Protein AF-A0A8J8B2J4-F1 (afdb_monomer_lite)

pLDDT: mean 77.75, std 21.3, range [39.25, 97.31]

Foldseek 3Di:
DADPVLLVVLCVQQVADSVLSVVLCVVVVNPSVNSNVVCVVVVNRDPDPPDDPPPPPVVVVVVVPPD

Secondary structure (DSSP, 8-state):
---HHHHHHHHHHHT--HHHHHHHHHHTTT-HHHHHHHHHHTT-SPP-TT--S-SS-TTHHHHHT--

InterPro domains:
  IPR009060 UBA-like superfamily [SSF46934] (3-45)

Organism: NCBI:txid2818044

Radius of gyration: 13.01 Å; chains: 1; bounding box: 27×37×22 Å

Structure (mmCIF, N/CA/C/O backbone):
data_AF-A0A8J8B2J4-F1
#
_entry.id   AF-A0A8J8B2J4-F1
#
loop_
_atom_site.group_PDB
_atom_site.id
_atom_site.type_symbol
_atom_site.label_atom_id
_atom_site.label_alt_id
_atom_site.label_comp_id
_atom_site.label_asym_id
_atom_site.label_entity_id
_atom_site.label_seq_id
_atom_site.pdbx_PDB_ins_code
_atom_site.Cartn_x
_atom_site.Cartn_y
_atom_site.Cartn_z
_atom_site.occupancy
_atom_site.B_iso_or_equiv
_atom_site.auth_seq_id
_atom_site.auth_comp_id
_atom_site.auth_asym_id
_atom_site.auth_atom_id
_atom_site.pdbx_PDB_model_n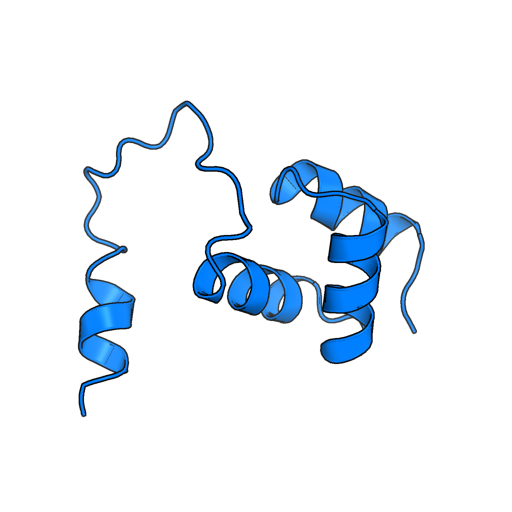um
ATOM 1 N N . MET A 1 1 ? -7.354 1.418 10.879 1.00 86.69 1 MET A N 1
ATOM 2 C CA . MET A 1 1 ? -7.489 2.830 10.430 1.00 86.69 1 MET A CA 1
ATOM 3 C C . MET A 1 1 ? -6.277 3.146 9.583 1.00 86.69 1 MET A C 1
ATOM 5 O O . MET A 1 1 ? -5.176 3.025 10.096 1.00 86.69 1 MET A O 1
ATOM 9 N N . VAL A 1 2 ? -6.474 3.510 8.318 1.00 94.19 2 VAL A N 1
ATOM 10 C CA . VAL A 1 2 ? -5.372 3.847 7.407 1.00 94.19 2 VAL A CA 1
ATOM 11 C C . VAL A 1 2 ? -4.910 5.281 7.663 1.00 94.19 2 VAL A C 1
ATOM 13 O O . VAL A 1 2 ? -5.738 6.194 7.687 1.00 94.19 2 VAL A O 1
ATOM 16 N N . THR A 1 3 ? -3.607 5.487 7.847 1.00 96.88 3 THR A N 1
ATOM 17 C CA . THR A 1 3 ? -3.005 6.821 8.004 1.00 96.88 3 THR A CA 1
ATOM 18 C C . THR A 1 3 ? -2.264 7.259 6.743 1.00 96.88 3 THR A C 1
ATOM 20 O O . THR A 1 3 ? -1.792 6.427 5.969 1.00 96.88 3 THR A O 1
ATOM 23 N N . ASN A 1 4 ? -2.119 8.573 6.545 1.00 96.31 4 ASN A N 1
ATOM 24 C CA . ASN A 1 4 ? -1.342 9.109 5.422 1.00 96.31 4 ASN A CA 1
ATOM 25 C C . ASN A 1 4 ? 0.109 8.611 5.440 1.00 96.31 4 ASN A C 1
ATOM 27 O O . ASN A 1 4 ? 0.608 8.222 4.391 1.00 96.31 4 ASN A O 1
ATOM 31 N N . ASP A 1 5 ? 0.737 8.505 6.615 1.00 96.38 5 ASP A N 1
ATOM 32 C CA . ASP A 1 5 ? 2.077 7.924 6.760 1.00 96.38 5 ASP A CA 1
ATOM 33 C C . ASP A 1 5 ? 2.176 6.490 6.221 1.00 96.38 5 ASP A C 1
ATOM 35 O O . ASP A 1 5 ? 3.191 6.113 5.638 1.00 96.38 5 ASP A O 1
ATOM 39 N N . GLN A 1 6 ? 1.143 5.663 6.422 1.00 95.75 6 GLN A N 1
ATOM 40 C CA . GLN A 1 6 ? 1.124 4.302 5.878 1.00 95.75 6 GLN A CA 1
ATOM 41 C C . GLN A 1 6 ? 1.022 4.326 4.353 1.00 95.75 6 GLN A C 1
ATOM 43 O O . GLN A 1 6 ? 1.734 3.576 3.685 1.00 95.75 6 GLN A O 1
ATOM 48 N N . VAL A 1 7 ? 0.175 5.204 3.807 1.00 97.31 7 VAL A N 1
ATOM 49 C CA . VAL A 1 7 ? 0.001 5.354 2.357 1.00 97.31 7 VAL A CA 1
ATOM 50 C C . VAL A 1 7 ? 1.295 5.831 1.702 1.00 97.31 7 VAL A C 1
ATOM 52 O O . VAL A 1 7 ? 1.724 5.239 0.714 1.00 97.31 7 VAL A O 1
ATOM 55 N N . GLU A 1 8 ? 1.951 6.846 2.264 1.00 96.38 8 GLU A N 1
ATOM 56 C CA . GLU A 1 8 ? 3.208 7.392 1.738 1.00 96.38 8 GLU A CA 1
ATOM 57 C C . GLU A 1 8 ? 4.344 6.368 1.784 1.00 96.38 8 GLU A C 1
ATOM 59 O O . GLU A 1 8 ? 5.035 6.184 0.781 1.00 96.38 8 GLU A O 1
ATOM 64 N N . LYS A 1 9 ? 4.489 5.632 2.896 1.00 93.75 9 LYS A N 1
ATOM 65 C CA . LYS A 1 9 ? 5.464 4.533 2.992 1.00 93.75 9 LYS A CA 1
ATOM 66 C C . LYS A 1 9 ? 5.228 3.492 1.906 1.00 93.75 9 LYS A C 1
ATOM 68 O O . LYS A 1 9 ? 6.169 3.103 1.221 1.00 93.75 9 LYS A O 1
ATOM 73 N N . LEU A 1 10 ? 3.983 3.050 1.731 1.00 93.56 10 LEU A N 1
ATOM 74 C CA . LEU A 1 10 ? 3.664 2.044 0.723 1.00 93.56 10 LEU A CA 1
ATOM 75 C C . LEU A 1 10 ? 3.905 2.569 -0.702 1.00 93.56 10 LEU A C 1
ATOM 77 O O . LEU A 1 10 ? 4.425 1.825 -1.528 1.00 93.56 10 LEU A O 1
ATOM 81 N N . CYS A 1 11 ? 3.613 3.844 -0.982 1.00 94.00 11 CYS A N 1
ATOM 82 C CA . CYS A 1 11 ? 3.934 4.474 -2.269 1.00 94.00 11 CYS A CA 1
ATOM 83 C C . CYS A 1 11 ? 5.433 4.459 -2.566 1.00 94.00 11 CYS A C 1
ATOM 85 O O . CYS A 1 11 ? 5.821 4.117 -3.682 1.00 94.00 11 CYS A O 1
ATOM 87 N N . ASP A 1 12 ? 6.265 4.814 -1.584 1.00 91.69 12 ASP A N 1
ATOM 88 C CA . ASP A 1 12 ? 7.719 4.875 -1.751 1.00 91.69 12 ASP A CA 1
ATOM 89 C C . ASP A 1 12 ? 8.316 3.479 -1.997 1.00 91.69 12 ASP A C 1
ATOM 91 O O . ASP A 1 12 ? 9.062 3.270 -2.959 1.00 91.69 12 ASP A O 1
ATOM 95 N N . TYR A 1 13 ? 7.900 2.488 -1.198 1.00 87.94 13 TYR A N 1
ATOM 96 C CA . TYR A 1 13 ? 8.365 1.104 -1.337 1.00 87.94 13 TYR A CA 1
ATOM 97 C C . TYR A 1 13 ? 7.881 0.435 -2.627 1.00 87.94 13 TYR A C 1
ATOM 99 O O . TYR A 1 13 ? 8.676 -0.187 -3.333 1.00 87.94 13 TYR A O 1
ATOM 107 N N . ALA A 1 14 ? 6.589 0.552 -2.944 1.00 88.25 14 ALA A N 1
ATOM 108 C CA . ALA A 1 14 ? 5.983 -0.147 -4.076 1.00 88.25 14 ALA A CA 1
ATOM 109 C C . ALA A 1 14 ? 6.087 0.624 -5.405 1.00 88.25 14 ALA A C 1
ATOM 111 O O . ALA A 1 14 ? 5.834 0.052 -6.469 1.00 88.25 14 ALA A O 1
ATOM 112 N N . ARG A 1 15 ? 6.472 1.910 -5.357 1.00 90.56 15 ARG A N 1
ATOM 113 C CA . ARG A 1 15 ? 6.488 2.850 -6.494 1.00 90.56 15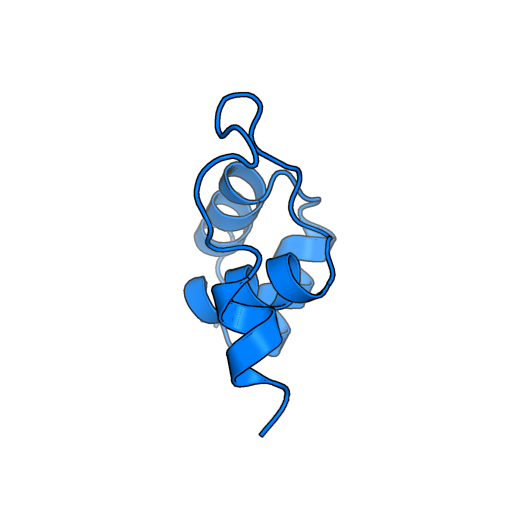 ARG A CA 1
ATOM 114 C C . ARG A 1 15 ? 5.148 2.914 -7.227 1.00 90.56 15 ARG A C 1
ATOM 116 O O . ARG A 1 15 ? 5.096 2.863 -8.456 1.00 90.56 15 ARG A O 1
ATOM 123 N N . ILE A 1 16 ? 4.075 3.025 -6.454 1.00 90.62 16 ILE A N 1
ATOM 124 C CA . ILE A 1 16 ? 2.692 3.101 -6.937 1.00 90.62 16 ILE A CA 1
ATOM 125 C C . ILE A 1 16 ? 2.070 4.463 -6.634 1.00 90.62 16 ILE A C 1
ATOM 127 O O . ILE A 1 16 ? 2.642 5.282 -5.915 1.00 90.62 16 ILE A O 1
ATOM 131 N N . SER A 1 17 ? 0.885 4.708 -7.193 1.00 95.25 17 SER A N 1
ATOM 132 C CA . SER A 1 17 ? 0.128 5.922 -6.906 1.00 95.25 17 SER A CA 1
ATOM 133 C C . SER A 1 17 ? -0.416 5.926 -5.471 1.00 95.25 17 SER A C 1
ATOM 135 O O . SER A 1 17 ? -0.696 4.874 -4.892 1.00 95.25 17 SER A O 1
ATOM 137 N N . TYR A 1 18 ? -0.632 7.125 -4.923 1.00 95.56 18 TYR A N 1
ATOM 138 C CA . TYR A 1 18 ? -1.279 7.313 -3.620 1.00 95.56 18 TYR A CA 1
ATOM 139 C C . TYR A 1 18 ? -2.645 6.617 -3.544 1.00 95.56 18 TYR A C 1
ATOM 141 O O . TYR A 1 18 ? -2.957 5.969 -2.548 1.00 95.56 18 TYR A O 1
ATOM 149 N N . GLU A 1 19 ? -3.437 6.692 -4.615 1.00 96.38 19 GLU A N 1
ATOM 150 C CA . GLU A 1 19 ? -4.753 6.051 -4.685 1.00 96.38 19 GLU A CA 1
ATOM 151 C C . GLU A 1 19 ? -4.653 4.519 -4.676 1.00 96.38 19 GLU A C 1
ATOM 153 O O . GLU A 1 19 ? -5.405 3.863 -3.952 1.00 96.38 19 GLU A O 1
ATOM 158 N N . ASP A 1 20 ? -3.692 3.935 -5.404 1.00 94.25 20 ASP A N 1
ATOM 159 C CA . ASP A 1 20 ? -3.448 2.487 -5.367 1.00 94.25 20 ASP A CA 1
ATOM 160 C C . ASP A 1 20 ? -3.005 2.032 -3.969 1.00 94.25 20 ASP A C 1
ATOM 162 O O . ASP A 1 20 ? -3.536 1.051 -3.444 1.00 94.25 20 ASP A O 1
ATOM 166 N N . ALA A 1 21 ? -2.080 2.762 -3.338 1.00 96.00 21 ALA A N 1
ATOM 167 C CA . ALA A 1 21 ? -1.599 2.455 -1.992 1.00 96.00 21 ALA A CA 1
ATOM 168 C C . ALA A 1 21 ? -2.718 2.567 -0.948 1.00 96.00 21 ALA A C 1
ATOM 170 O O . ALA A 1 21 ? -2.898 1.675 -0.118 1.00 96.00 21 ALA A O 1
ATOM 171 N N . LYS A 1 22 ? -3.521 3.633 -1.013 1.00 97.06 22 LYS A N 1
ATOM 172 C CA . LYS A 1 22 ? -4.663 3.842 -0.118 1.00 97.06 22 LYS A CA 1
ATOM 173 C C . LYS A 1 22 ? -5.734 2.779 -0.318 1.00 97.06 22 LYS A C 1
ATOM 175 O O . LYS A 1 22 ? -6.311 2.304 0.658 1.00 97.06 22 LYS A O 1
ATOM 180 N N . SER A 1 23 ? -5.998 2.378 -1.561 1.00 96.62 23 SER A N 1
ATOM 181 C CA . SER A 1 23 ? -6.930 1.287 -1.846 1.00 96.62 23 SER A CA 1
ATOM 182 C C . SER A 1 23 ? -6.436 -0.043 -1.282 1.00 96.62 23 SER A C 1
ATOM 184 O O . SER A 1 23 ? -7.248 -0.762 -0.705 1.00 96.62 23 SER A O 1
ATOM 186 N N . ALA A 1 24 ? -5.147 -0.361 -1.426 1.00 95.69 24 ALA A N 1
ATOM 187 C CA . ALA A 1 24 ? -4.565 -1.590 -0.888 1.00 95.69 24 ALA A CA 1
ATOM 188 C C . ALA A 1 24 ? -4.642 -1.613 0.646 1.00 95.69 24 ALA A C 1
ATOM 190 O O . ALA A 1 24 ? -5.195 -2.545 1.217 1.00 95.69 24 ALA A O 1
ATOM 191 N N . LEU A 1 25 ? -4.230 -0.528 1.306 1.00 97.31 25 LEU A N 1
ATOM 192 C CA . LEU A 1 25 ? -4.297 -0.417 2.767 1.00 97.31 25 LEU A CA 1
ATOM 193 C C . LEU A 1 25 ? -5.730 -0.448 3.306 1.00 97.31 25 LEU A C 1
ATOM 195 O O . LEU A 1 25 ? -5.958 -0.960 4.394 1.00 97.31 25 LEU A O 1
ATOM 199 N N . ASN A 1 26 ? -6.712 0.079 2.572 1.00 97.25 26 ASN A N 1
ATOM 200 C CA . ASN A 1 26 ? -8.113 -0.034 2.986 1.00 97.25 26 ASN A CA 1
ATOM 201 C C . ASN A 1 26 ? -8.629 -1.476 2.905 1.00 97.25 26 ASN A C 1
ATOM 203 O O . ASN A 1 26 ? -9.446 -1.861 3.736 1.00 97.25 26 ASN A O 1
ATOM 207 N N . LYS A 1 27 ? -8.167 -2.270 1.930 1.00 96.31 27 LYS A N 1
ATOM 208 C CA . LYS A 1 27 ? -8.545 -3.688 1.804 1.00 96.31 27 LYS A CA 1
ATOM 209 C C . LYS A 1 27 ? -7.958 -4.542 2.920 1.00 96.31 27 LYS A C 1
ATOM 211 O O . LYS A 1 27 ? -8.613 -5.476 3.360 1.00 96.31 27 LYS A O 1
ATOM 216 N N . THR A 1 28 ? -6.764 -4.189 3.384 1.00 96.06 28 THR A N 1
ATOM 217 C CA . THR A 1 28 ? -6.039 -4.911 4.437 1.00 96.06 28 THR A CA 1
ATOM 218 C C . THR A 1 28 ? -6.191 -4.267 5.813 1.00 96.06 28 THR A C 1
ATOM 220 O O . T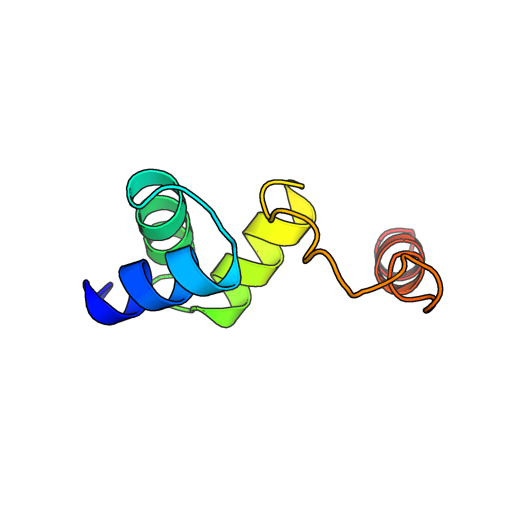HR A 1 28 ? -5.408 -4.521 6.723 1.00 96.06 28 THR A O 1
ATOM 223 N N . GLU A 1 29 ? -7.176 -3.377 5.967 1.00 95.69 29 GLU A N 1
ATOM 224 C CA . GLU A 1 29 ? -7.498 -2.683 7.222 1.00 95.69 29 GLU A CA 1
ATOM 225 C C . GLU A 1 29 ? -6.330 -1.877 7.840 1.00 95.69 29 GLU A C 1
ATOM 227 O O . GLU A 1 29 ? -6.364 -1.471 9.009 1.00 95.69 29 GLU A O 1
ATOM 232 N N . GLY A 1 30 ? -5.329 -1.543 7.022 1.00 93.38 30 GLY A N 1
ATOM 233 C CA . GLY A 1 30 ? -4.109 -0.832 7.391 1.00 93.38 30 GLY A CA 1
ATOM 234 C C . GLY A 1 30 ? -2.885 -1.731 7.574 1.00 93.38 30 GLY A C 1
ATOM 235 O O . GLY A 1 30 ? -1.843 -1.217 7.985 1.00 93.38 30 GLY A O 1
ATOM 236 N N . ASP A 1 31 ? -2.971 -3.029 7.276 1.00 94.56 31 ASP A N 1
ATOM 237 C CA . ASP A 1 31 ? -1.803 -3.908 7.255 1.00 94.56 31 ASP A CA 1
ATOM 238 C C . ASP A 1 31 ? -0.947 -3.619 6.013 1.00 94.56 31 ASP A C 1
ATOM 240 O O . ASP A 1 31 ? -1.326 -3.896 4.873 1.00 94.56 31 ASP A O 1
ATOM 244 N N . VAL A 1 32 ? 0.214 -3.009 6.247 1.00 91.62 32 VAL A N 1
ATOM 245 C CA . VAL A 1 32 ? 1.150 -2.591 5.196 1.00 91.62 32 VAL A CA 1
ATOM 246 C C . VAL A 1 32 ? 1.816 -3.792 4.526 1.00 91.62 32 VAL A C 1
ATOM 248 O O . VAL A 1 32 ? 2.120 -3.719 3.336 1.00 91.62 32 VAL A O 1
ATOM 251 N N . ILE A 1 33 ? 2.053 -4.879 5.268 1.00 92.12 33 ILE A N 1
ATOM 252 C CA . ILE A 1 33 ? 2.714 -6.074 4.734 1.00 92.12 33 ILE A CA 1
ATOM 253 C C . ILE A 1 33 ? 1.740 -6.830 3.843 1.00 92.12 33 ILE A C 1
ATOM 255 O O . ILE A 1 33 ? 2.081 -7.120 2.699 1.00 92.12 33 ILE A O 1
ATOM 259 N N . GLU A 1 34 ? 0.517 -7.057 4.322 1.00 93.69 34 GLU A N 1
ATOM 260 C CA . GLU A 1 34 ? -0.523 -7.709 3.522 1.00 93.69 34 GLU A CA 1
ATOM 261 C C . GLU A 1 34 ? -0.841 -6.886 2.263 1.00 93.69 34 GLU A C 1
ATOM 263 O O . GLU A 1 34 ? -0.917 -7.428 1.163 1.00 93.69 34 GLU A O 1
ATOM 268 N N . ALA A 1 35 ? -0.916 -5.552 2.383 1.00 94.81 35 ALA A N 1
ATOM 269 C CA . ALA A 1 35 ? -1.154 -4.676 1.234 1.00 94.81 35 ALA A CA 1
ATOM 270 C C . ALA A 1 35 ? -0.031 -4.780 0.193 1.00 94.81 35 ALA A C 1
ATOM 272 O O . ALA A 1 35 ? -0.294 -4.742 -1.010 1.00 94.81 35 ALA A O 1
ATOM 273 N N . LEU A 1 36 ? 1.222 -4.895 0.643 1.00 90.06 36 LEU A N 1
ATOM 274 C CA . LEU A 1 36 ? 2.367 -5.063 -0.245 1.00 90.06 36 LEU A CA 1
ATOM 275 C C . LEU A 1 36 ? 2.332 -6.427 -0.947 1.00 90.06 36 LEU A C 1
ATOM 277 O O . LEU A 1 36 ? 2.554 -6.469 -2.154 1.00 90.06 36 LEU A O 1
ATOM 281 N N . ILE A 1 37 ? 2.001 -7.505 -0.228 1.00 88.81 37 ILE A N 1
ATOM 282 C CA . ILE A 1 37 ? 1.853 -8.853 -0.800 1.00 88.81 37 ILE A CA 1
ATOM 283 C C . ILE A 1 37 ? 0.766 -8.856 -1.882 1.00 88.81 37 ILE A C 1
ATOM 285 O O . ILE A 1 37 ? 1.023 -9.312 -2.997 1.00 88.81 37 ILE A O 1
ATOM 289 N N . ASP A 1 38 ? -0.404 -8.276 -1.604 1.00 90.19 38 ASP A N 1
ATOM 290 C CA . ASP A 1 38 ? -1.493 -8.129 -2.579 1.00 90.19 38 ASP A CA 1
ATOM 291 C C . ASP A 1 38 ? -1.031 -7.383 -3.842 1.00 90.19 38 ASP A C 1
ATOM 293 O O . ASP A 1 38 ? -1.322 -7.778 -4.974 1.00 90.19 38 ASP A O 1
ATOM 297 N N . LEU A 1 39 ? -0.281 -6.291 -3.671 1.00 89.81 39 LEU A N 1
ATOM 298 C CA . LEU A 1 39 ? 0.240 -5.499 -4.786 1.00 89.81 39 LEU A CA 1
ATOM 299 C C . LEU A 1 39 ? 1.299 -6.258 -5.601 1.00 89.81 39 LEU A C 1
ATOM 301 O O . LEU A 1 39 ? 1.338 -6.109 -6.829 1.00 89.81 39 LEU A O 1
ATOM 305 N N . GLU A 1 40 ? 2.147 -7.058 -4.950 1.00 86.00 40 GLU A N 1
ATOM 306 C CA . GLU A 1 40 ? 3.127 -7.926 -5.613 1.00 86.00 40 GLU A CA 1
ATOM 307 C C . GLU A 1 40 ? 2.427 -9.026 -6.419 1.00 86.00 40 GLU A C 1
ATOM 309 O O . GLU A 1 40 ? 2.769 -9.242 -7.584 1.00 86.00 40 GLU A O 1
ATOM 314 N N . GLN A 1 41 ? 1.400 -9.661 -5.846 1.00 84.94 41 GLN A N 1
ATOM 315 C CA . GLN A 1 41 ? 0.593 -10.681 -6.525 1.00 84.94 41 GLN A CA 1
ATOM 316 C C . GLN A 1 41 ? -0.137 -10.123 -7.752 1.00 84.94 41 GLN A C 1
ATOM 318 O O . GLN A 1 41 ? -0.232 -10.792 -8.780 1.00 84.94 41 GLN A O 1
ATOM 323 N N . LEU A 1 42 ? -0.606 -8.874 -7.678 1.00 82.94 42 LEU A N 1
ATOM 324 C CA . LEU A 1 42 ? -1.244 -8.179 -8.798 1.00 82.94 42 LEU A CA 1
ATOM 325 C C . LEU A 1 42 ? -0.248 -7.665 -9.853 1.00 82.94 42 LEU A C 1
ATOM 327 O O . LEU A 1 42 ? -0.674 -7.086 -10.854 1.00 82.94 42 LEU A O 1
ATOM 331 N N . GLY A 1 43 ? 1.064 -7.822 -9.636 1.00 81.75 43 GLY A N 1
ATOM 332 C CA . GLY A 1 43 ? 2.102 -7.291 -10.525 1.00 81.75 43 GLY A CA 1
ATOM 333 C C . GLY A 1 43 ? 2.130 -5.760 -10.586 1.00 81.75 43 GLY A C 1
ATOM 334 O O . GLY A 1 43 ? 2.633 -5.188 -11.553 1.00 81.75 43 GLY A O 1
ATOM 335 N N . LYS A 1 44 ? 1.560 -5.087 -9.576 1.00 75.81 44 LYS A N 1
ATOM 336 C CA . LYS A 1 44 ? 1.468 -3.622 -9.5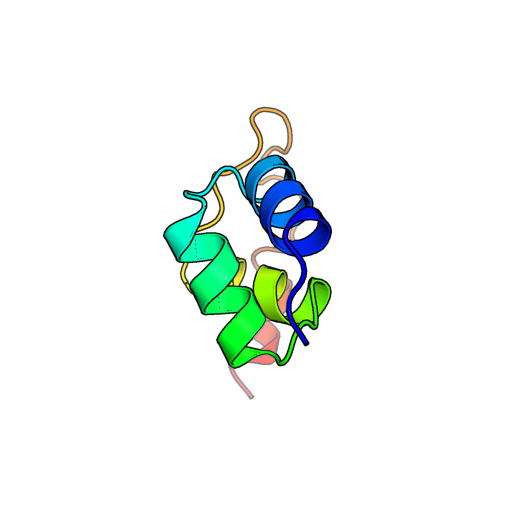01 1.00 75.81 44 LYS A CA 1
ATOM 337 C C . LYS A 1 44 ? 2.711 -2.971 -8.895 1.00 75.81 44 LYS A C 1
ATOM 339 O O . LYS A 1 44 ? 2.897 -1.770 -9.068 1.00 75.81 44 LYS A O 1
ATOM 344 N N . VAL A 1 45 ? 3.555 -3.734 -8.202 1.00 75.81 45 VAL A N 1
ATOM 345 C CA . VAL A 1 45 ? 4.822 -3.240 -7.643 1.00 75.81 45 VAL A CA 1
ATOM 346 C C . VAL A 1 45 ? 5.875 -3.155 -8.742 1.00 75.81 45 VAL A C 1
ATOM 348 O O . VAL A 1 45 ? 6.173 -4.147 -9.411 1.00 75.81 45 VAL A O 1
ATOM 351 N N . ALA A 1 46 ? 6.468 -1.974 -8.933 1.00 69.00 46 ALA A N 1
ATOM 352 C CA . ALA A 1 46 ? 7.523 -1.821 -9.927 1.00 69.00 46 ALA A CA 1
ATOM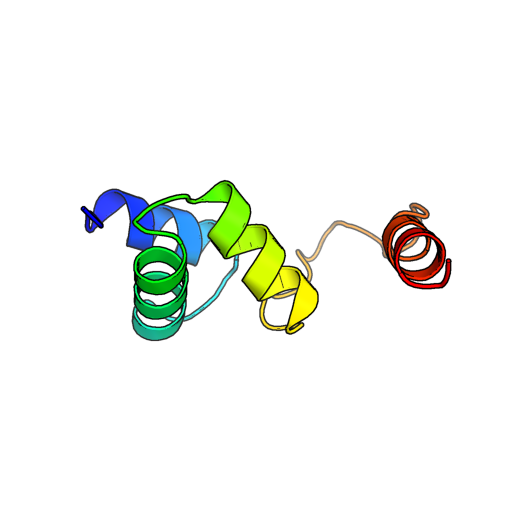 353 C C . ALA A 1 46 ? 8.775 -2.612 -9.497 1.00 69.00 46 ALA A C 1
ATOM 355 O O . ALA A 1 46 ? 9.226 -2.468 -8.357 1.00 69.00 46 ALA A O 1
ATOM 356 N N . PRO A 1 47 ? 9.408 -3.391 -10.395 1.00 58.12 47 PRO A N 1
ATOM 357 C CA . PRO A 1 47 ? 10.647 -4.075 -10.065 1.00 58.12 47 PRO A CA 1
ATOM 358 C C . PRO A 1 47 ? 11.719 -3.036 -9.718 1.00 58.12 47 PRO A C 1
ATOM 360 O O . PRO A 1 47 ? 12.072 -2.169 -10.526 1.00 58.12 47 PRO A O 1
ATOM 363 N N . MET A 1 48 ? 12.240 -3.107 -8.495 1.00 53.28 48 MET A N 1
ATOM 364 C CA . MET A 1 48 ? 13.304 -2.224 -8.036 1.00 53.28 48 MET A CA 1
ATOM 365 C C . MET A 1 48 ? 14.537 -2.431 -8.933 1.00 53.28 48 MET A C 1
ATOM 367 O O . MET A 1 48 ? 15.134 -3.510 -8.928 1.00 53.28 48 MET A O 1
ATOM 371 N N . ARG A 1 49 ? 14.916 -1.411 -9.725 1.00 45.69 49 ARG A N 1
ATOM 372 C CA . ARG A 1 49 ? 16.158 -1.400 -10.526 1.00 45.69 49 ARG A CA 1
ATOM 373 C C . ARG A 1 49 ? 17.341 -1.672 -9.588 1.00 45.69 49 ARG A C 1
ATOM 375 O O . ARG A 1 49 ? 17.779 -0.770 -8.886 1.00 45.69 49 ARG A O 1
ATOM 382 N N . GLY A 1 50 ? 17.809 -2.919 -9.549 1.00 44.56 50 GLY A N 1
ATOM 383 C CA . GLY A 1 50 ? 18.886 -3.373 -8.665 1.00 44.56 50 GLY A CA 1
ATOM 384 C C . GLY A 1 50 ? 18.687 -4.773 -8.080 1.00 44.56 50 GLY A C 1
ATOM 385 O O . GLY A 1 50 ? 19.672 -5.412 -7.724 1.00 44.56 50 GLY A O 1
ATOM 386 N N . ARG A 1 51 ? 17.457 -5.303 -8.039 1.00 43.06 51 ARG A N 1
ATOM 387 C CA . ARG A 1 51 ? 17.235 -6.731 -7.774 1.00 43.06 51 ARG A CA 1
ATOM 388 C C . ARG A 1 51 ? 17.122 -7.447 -9.117 1.00 43.06 51 ARG A C 1
ATOM 390 O O . ARG A 1 51 ? 16.081 -7.410 -9.765 1.00 43.06 51 ARG A O 1
ATOM 397 N N . SER A 1 52 ? 18.212 -8.067 -9.560 1.00 42.00 52 SER A N 1
ATOM 398 C CA . SER A 1 52 ? 18.168 -9.051 -10.642 1.00 42.00 52 SER A CA 1
ATOM 399 C C . SER A 1 52 ? 17.040 -10.058 -10.353 1.00 42.00 52 SER A C 1
ATOM 401 O O . SER A 1 52 ? 16.948 -10.511 -9.210 1.00 42.00 52 SER A O 1
ATOM 403 N N . PRO A 1 53 ? 16.249 -10.521 -11.341 1.00 46.25 53 PRO A N 1
ATOM 404 C CA . PRO A 1 53 ? 15.362 -11.681 -11.176 1.00 46.25 53 PRO A CA 1
ATOM 405 C C . PRO A 1 53 ? 16.141 -13.007 -11.000 1.00 46.25 53 PRO A C 1
ATOM 407 O O . PRO A 1 53 ? 15.631 -14.090 -11.266 1.00 46.25 53 PRO A O 1
ATOM 410 N N . GLN A 1 54 ? 17.404 -12.934 -10.577 1.00 46.47 54 GLN A N 1
ATOM 411 C CA . GLN A 1 54 ? 18.333 -14.042 -10.386 1.00 46.47 54 GLN A CA 1
ATOM 412 C C . GLN A 1 54 ? 18.540 -14.219 -8.891 1.00 46.47 54 GLN A C 1
ATOM 414 O O . GLN A 1 54 ? 19.550 -13.859 -8.298 1.00 46.47 54 GLN A O 1
ATOM 419 N N . GLY A 1 55 ? 17.479 -14.713 -8.289 1.00 39.25 55 GLY A N 1
ATOM 420 C CA . GLY A 1 55 ? 17.372 -15.026 -6.883 1.00 39.25 55 GLY A CA 1
ATOM 421 C C . GLY A 1 55 ? 15.994 -15.611 -6.697 1.00 39.25 55 GLY A C 1
ATOM 422 O O . GLY A 1 55 ? 15.155 -14.978 -6.079 1.00 39.25 55 GLY A O 1
ATOM 423 N N . SER A 1 56 ? 15.741 -16.722 -7.396 1.00 48.09 56 SER A N 1
ATOM 424 C CA . SER A 1 56 ? 14.781 -17.779 -7.057 1.00 48.09 56 SER A CA 1
ATOM 425 C C . SER A 1 56 ? 13.835 -17.464 -5.886 1.00 48.09 56 SER A C 1
ATOM 427 O O . SER A 1 56 ? 13.924 -18.065 -4.823 1.00 48.09 56 SER A O 1
ATOM 429 N N . SER A 1 57 ? 12.919 -16.518 -6.086 1.00 44.72 57 SER A N 1
ATOM 430 C CA . SER A 1 57 ? 11.777 -16.266 -5.200 1.00 44.72 57 SER A CA 1
ATOM 431 C C . SER A 1 57 ? 10.490 -16.032 -5.989 1.00 44.72 57 SER A C 1
ATOM 433 O O . SER A 1 57 ? 9.411 -16.280 -5.465 1.00 44.72 57 SER A O 1
ATOM 435 N N . ALA A 1 58 ? 10.589 -15.717 -7.288 1.00 43.34 58 ALA A N 1
ATOM 436 C CA . ALA A 1 58 ? 9.467 -15.817 -8.226 1.00 43.34 58 ALA A CA 1
ATOM 437 C C . ALA A 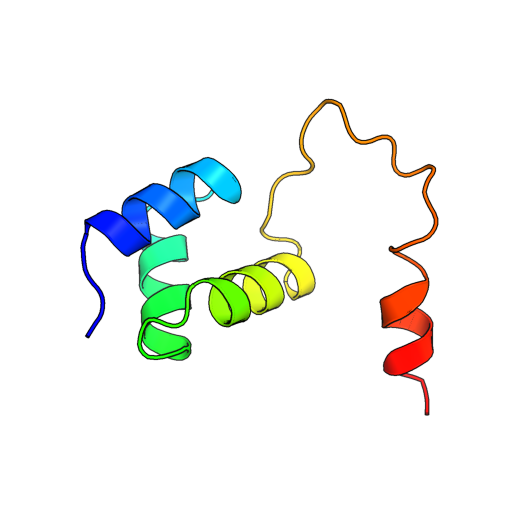1 58 ? 9.020 -17.275 -8.473 1.00 43.34 58 ALA A C 1
ATOM 439 O O . ALA A 1 58 ? 7.944 -17.497 -9.012 1.00 43.34 58 ALA A O 1
ATOM 440 N N . LEU A 1 59 ? 9.821 -18.263 -8.043 1.00 45.56 59 LEU A N 1
ATOM 441 C CA . LEU A 1 59 ? 9.434 -19.677 -8.017 1.00 45.56 59 LEU A CA 1
ATOM 442 C C . LEU A 1 59 ? 8.958 -20.171 -6.640 1.00 45.56 59 LEU A C 1
ATOM 444 O O . LEU A 1 59 ? 8.499 -21.305 -6.539 1.00 45.56 59 LEU A O 1
ATOM 448 N N . LEU A 1 60 ? 9.049 -19.357 -5.578 1.00 47.72 60 LEU A N 1
ATOM 449 C CA . LEU A 1 60 ? 8.589 -19.791 -4.252 1.00 47.72 60 LEU A CA 1
ATOM 450 C C . LEU A 1 60 ? 7.064 -19.691 -4.127 1.00 47.72 60 LEU A C 1
ATOM 452 O O . LEU A 1 60 ? 6.447 -20.599 -3.583 1.00 47.72 60 LEU A O 1
ATOM 456 N N . TYR A 1 61 ? 6.435 -18.672 -4.721 1.00 50.88 61 TYR A N 1
ATOM 457 C CA . TYR A 1 61 ? 4.970 -18.574 -4.730 1.00 50.88 61 TYR A CA 1
ATOM 458 C C . TYR A 1 61 ? 4.300 -19.390 -5.842 1.00 50.88 61 TYR A C 1
ATOM 460 O O . TYR A 1 61 ? 3.189 -19.873 -5.643 1.00 50.88 61 TYR A O 1
ATOM 468 N N . SER A 1 62 ? 4.974 -19.645 -6.972 1.00 46.41 62 SER A N 1
ATOM 469 C CA . SER A 1 62 ? 4.415 -20.526 -8.010 1.00 46.41 62 SER A CA 1
ATOM 470 C C . SER A 1 62 ? 4.335 -21.992 -7.567 1.00 46.41 62 SER A C 1
ATOM 472 O O . SER A 1 62 ? 3.520 -22.737 -8.098 1.00 46.41 62 SER A O 1
ATOM 474 N N . ALA A 1 63 ? 5.162 -22.411 -6.601 1.00 48.16 63 ALA A N 1
ATOM 475 C CA . ALA A 1 63 ? 5.088 -23.742 -5.997 1.00 48.16 63 ALA A CA 1
ATOM 476 C C . ALA A 1 63 ? 4.112 -23.811 -4.807 1.00 48.16 63 ALA A C 1
ATOM 478 O O . ALA A 1 63 ? 3.558 -24.874 -4.549 1.00 48.16 63 ALA A O 1
ATOM 479 N N . LEU A 1 64 ? 3.866 -22.697 -4.105 1.00 50.44 64 LEU A N 1
ATOM 480 C CA . LEU A 1 64 ? 2.952 -22.661 -2.956 1.00 50.44 64 LEU A CA 1
ATOM 481 C C . LEU A 1 64 ? 1.466 -22.575 -3.359 1.00 50.44 64 LEU A C 1
ATOM 483 O O . LEU A 1 64 ? 0.603 -22.876 -2.547 1.00 50.44 64 LEU A O 1
ATOM 487 N N . PHE A 1 65 ? 1.164 -22.200 -4.607 1.00 50.75 65 PHE A N 1
ATOM 488 C CA . PHE A 1 65 ? -0.207 -22.104 -5.138 1.00 50.75 65 PHE A CA 1
ATOM 489 C C . PHE A 1 65 ? -0.573 -23.239 -6.123 1.00 50.75 65 PHE A C 1
ATOM 491 O O . PHE A 1 65 ? -1.593 -23.175 -6.803 1.00 50.75 65 PHE A O 1
ATOM 498 N N . MET A 1 66 ? 0.263 -24.279 -6.231 1.00 50.28 66 MET A N 1
ATOM 499 C CA . MET A 1 66 ? -0.001 -25.480 -7.045 1.00 50.28 66 MET A CA 1
ATOM 500 C C . MET A 1 66 ? -0.166 -26.767 -6.210 1.00 50.28 66 MET A C 1
ATOM 502 O O . MET A 1 66 ? 0.014 -27.863 -6.743 1.00 50.28 66 MET A O 1
ATOM 506 N N . LEU A 1 67 ? -0.539 -26.655 -4.928 1.00 49.41 67 LEU A N 1
ATOM 507 C CA . LEU A 1 67 ? -1.002 -27.787 -4.115 1.00 49.41 67 LEU A CA 1
ATOM 508 C C . LEU A 1 67 ? -2.362 -27.495 -3.476 1.00 49.41 67 LEU A C 1
ATOM 510 O O . LEU A 1 67 ? -2.520 -26.370 -2.954 1.00 49.41 67 LEU A O 1
#

Sequence (67 aa):
MVTNDQVEKLCDYARISYEDAKSALNKTEGDVIEALIDLEQLGKVAPMRGRSPQGSSALLYSALFML